Protein AF-A0A4P5Y404-F1 (afdb_monomer_lite)

Secondary structure (DSSP, 8-state):
-HHHHHHHHHHHHHHHHHHHHHHHHHHHHHTTSS-GGGS--HHHHHHHHHHHHHHHHHHHHHHHHHH-

Foldseek 3Di:
DVVVVVVCVLQVQLLVQLVVLVVVVVVCVVVVVDPPVPDDDSVVSSVVRSVVSVVVVVVVVVVVVVVD

Structure (mmCIF, N/CA/C/O backbone):
data_AF-A0A4P5Y404-F1
#
_entry.id   AF-A0A4P5Y404-F1
#
loop_
_atom_site.group_PDB
_atom_site.id
_atom_site.type_symbol
_atom_site.label_atom_id
_atom_site.label_alt_id
_atom_site.label_comp_id
_atom_site.label_asym_id
_atom_site.label_entity_id
_atom_site.label_seq_id
_atom_site.pdbx_PDB_ins_code
_atom_site.Cartn_x
_atom_site.Cartn_y
_atom_site.Cartn_z
_atom_site.occupancy
_atom_site.B_iso_or_equiv
_atom_site.auth_seq_id
_atom_site.auth_comp_id
_atom_site.auth_asym_id
_atom_site.auth_atom_id
_atom_site.pdbx_PDB_model_num
ATOM 1 N N . MET A 1 1 ? 22.684 -8.248 -7.531 1.00 59.47 1 MET A N 1
ATOM 2 C CA . MET A 1 1 ? 22.231 -7.343 -6.446 1.00 59.47 1 MET A CA 1
ATOM 3 C C . MET A 1 1 ? 21.159 -6.347 -6.896 1.00 59.47 1 MET A C 1
ATOM 5 O O . MET A 1 1 ? 20.173 -6.222 -6.185 1.00 59.47 1 MET A O 1
ATOM 9 N N . GLY A 1 2 ? 21.268 -5.698 -8.066 1.00 63.09 2 GLY A N 1
ATOM 10 C CA . GLY A 1 2 ? 20.261 -4.718 -8.528 1.00 63.09 2 GLY A CA 1
ATOM 11 C C . GLY A 1 2 ? 18.836 -5.265 -8.741 1.00 63.09 2 GLY A C 1
ATOM 12 O O . GLY A 1 2 ? 17.865 -4.591 -8.421 1.00 63.09 2 GLY A O 1
ATOM 13 N N . THR A 1 3 ? 18.690 -6.513 -9.191 1.00 65.19 3 THR A N 1
ATOM 14 C CA . THR A 1 3 ? 17.381 -7.168 -9.392 1.00 65.19 3 THR A CA 1
ATOM 15 C C . THR A 1 3 ? 16.640 -7.485 -8.089 1.00 65.19 3 THR A C 1
ATOM 17 O O . THR A 1 3 ? 15.417 -7.412 -8.051 1.00 65.19 3 THR A O 1
ATOM 20 N N . LEU A 1 4 ? 17.365 -7.770 -7.003 1.00 67.31 4 LEU A N 1
ATOM 21 C CA . LEU A 1 4 ? 16.785 -7.986 -5.670 1.00 67.31 4 LEU A CA 1
ATOM 22 C C . LEU A 1 4 ? 16.234 -6.684 -5.070 1.00 67.31 4 LEU A C 1
ATOM 24 O O . LEU A 1 4 ? 15.154 -6.684 -4.487 1.00 67.31 4 LEU A O 1
ATOM 28 N N . LEU A 1 5 ? 16.939 -5.565 -5.263 1.00 71.12 5 LEU A N 1
ATOM 29 C CA . LEU A 1 5 ? 16.483 -4.240 -4.823 1.00 71.12 5 LEU A CA 1
ATOM 30 C C . LEU A 1 5 ? 15.232 -3.782 -5.586 1.00 71.12 5 LEU A C 1
ATOM 32 O O . LEU A 1 5 ? 14.298 -3.250 -4.986 1.00 71.12 5 LEU A O 1
ATOM 36 N N . LEU A 1 6 ? 15.171 -4.054 -6.892 1.00 69.38 6 LEU A N 1
ATOM 37 C CA . LEU A 1 6 ? 13.989 -3.771 -7.712 1.00 69.38 6 LEU A CA 1
ATOM 38 C C . LEU A 1 6 ? 12.758 -4.560 -7.258 1.00 69.38 6 LEU A C 1
ATOM 40 O O . LEU A 1 6 ? 11.661 -4.012 -7.253 1.00 69.38 6 LEU A O 1
ATOM 44 N N . LEU A 1 7 ? 12.935 -5.810 -6.820 1.00 74.44 7 LEU A N 1
ATOM 45 C CA . LEU A 1 7 ? 11.837 -6.632 -6.305 1.00 74.44 7 LEU A CA 1
ATOM 46 C C . LEU A 1 7 ? 11.333 -6.153 -4.931 1.00 74.44 7 LEU A C 1
ATOM 48 O O . LEU A 1 7 ? 10.147 -6.259 -4.627 1.00 74.44 7 LEU A O 1
ATOM 52 N N . LEU A 1 8 ? 12.229 -5.601 -4.108 1.00 79.50 8 LEU A N 1
ATOM 53 C CA . LEU A 1 8 ? 11.898 -5.046 -2.793 1.00 79.50 8 LEU A CA 1
ATOM 54 C C . LEU A 1 8 ? 11.203 -3.685 -2.878 1.00 79.50 8 LEU A C 1
ATOM 56 O O . LEU A 1 8 ? 10.426 -3.342 -1.994 1.00 79.50 8 LEU A O 1
ATOM 60 N N . THR A 1 9 ? 11.442 -2.921 -3.942 1.00 80.38 9 THR A N 1
ATOM 61 C CA . THR A 1 9 ? 10.873 -1.576 -4.126 1.00 80.38 9 THR A CA 1
ATOM 62 C C . THR A 1 9 ? 9.333 -1.552 -4.036 1.00 80.38 9 THR A C 1
ATOM 64 O O . THR A 1 9 ? 8.807 -0.768 -3.242 1.00 80.38 9 THR A O 1
ATOM 67 N N . PRO A 1 10 ? 8.577 -2.415 -4.749 1.00 83.50 10 PRO A N 1
ATOM 68 C CA . PRO A 1 10 ? 7.119 -2.446 -4.632 1.00 83.50 10 PRO 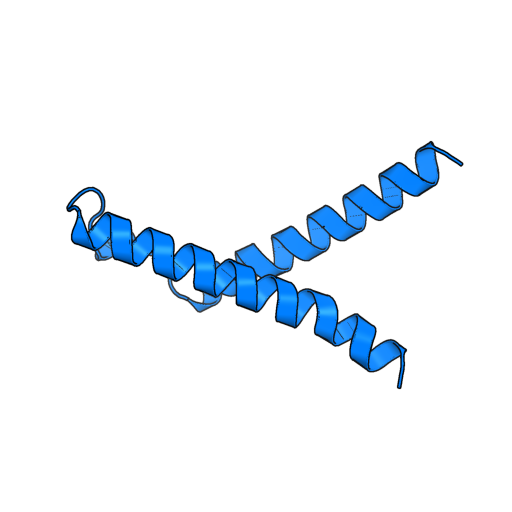A CA 1
ATOM 69 C C . PRO A 1 10 ? 6.624 -2.978 -3.283 1.00 83.50 10 PRO A C 1
ATOM 71 O O . PRO A 1 10 ? 5.580 -2.541 -2.804 1.00 83.50 10 PRO A O 1
ATOM 74 N N . LEU A 1 11 ? 7.382 -3.868 -2.636 1.00 85.06 11 LEU A N 1
ATOM 75 C CA . LEU A 1 11 ? 7.082 -4.356 -1.287 1.00 85.06 11 LEU A CA 1
ATOM 76 C C . LEU A 1 11 ? 7.207 -3.238 -0.246 1.00 85.06 11 LEU A C 1
ATOM 78 O O . LEU A 1 11 ? 6.303 -3.049 0.564 1.00 85.06 11 LEU A O 1
ATOM 82 N N . VAL A 1 12 ? 8.290 -2.461 -0.299 1.00 87.44 12 VAL A N 1
ATOM 83 C CA . VAL A 1 12 ? 8.520 -1.318 0.597 1.00 87.44 12 VAL A CA 1
ATOM 84 C C . VAL A 1 12 ? 7.501 -0.207 0.331 1.00 87.44 12 VAL A C 1
ATOM 86 O O . VAL A 1 12 ? 6.928 0.335 1.275 1.00 87.44 12 VAL A O 1
ATOM 89 N N . GLY A 1 13 ? 7.211 0.092 -0.940 1.00 86.50 13 GLY A N 1
ATOM 90 C CA . GLY A 1 13 ? 6.188 1.072 -1.313 1.00 86.50 13 GLY A CA 1
ATOM 91 C C . GLY A 1 13 ? 4.784 0.666 -0.855 1.00 86.50 13 GLY A C 1
ATOM 92 O O . GLY A 1 13 ? 4.046 1.482 -0.302 1.00 86.50 13 GLY A O 1
ATOM 93 N N . GLY A 1 14 ? 4.427 -0.610 -1.019 1.00 87.81 14 GLY A N 1
ATOM 94 C CA . GLY A 1 14 ? 3.149 -1.144 -0.555 1.00 87.81 14 GLY A CA 1
ATOM 95 C C . GLY A 1 14 ? 3.029 -1.160 0.968 1.00 87.81 14 GLY A C 1
ATOM 96 O O . GLY A 1 14 ? 1.974 -0.812 1.495 1.00 87.81 14 GLY A O 1
ATOM 97 N N . LEU A 1 15 ? 4.117 -1.477 1.679 1.00 89.06 15 LEU A N 1
ATOM 98 C CA . LEU A 1 15 ? 4.181 -1.404 3.140 1.00 89.06 15 LEU A CA 1
ATOM 99 C C . 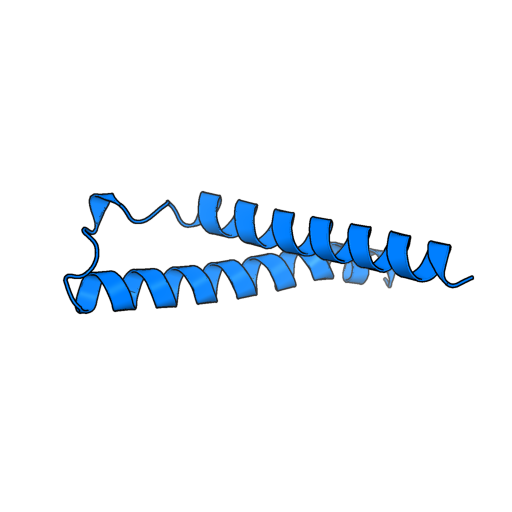LEU A 1 15 ? 3.965 0.024 3.646 1.00 89.06 15 LEU A C 1
ATOM 101 O O . LEU A 1 15 ? 3.172 0.236 4.562 1.00 89.06 15 LEU A O 1
ATOM 105 N N . PHE A 1 16 ? 4.622 1.004 3.027 1.00 90.75 16 PHE A N 1
ATOM 106 C CA . PHE A 1 16 ? 4.442 2.410 3.374 1.00 90.75 16 PHE A CA 1
ATOM 107 C C . PHE A 1 16 ? 2.983 2.854 3.197 1.00 90.75 16 PHE A C 1
ATOM 109 O O . PHE A 1 16 ? 2.393 3.422 4.115 1.00 90.75 16 PHE A O 1
ATOM 116 N N . 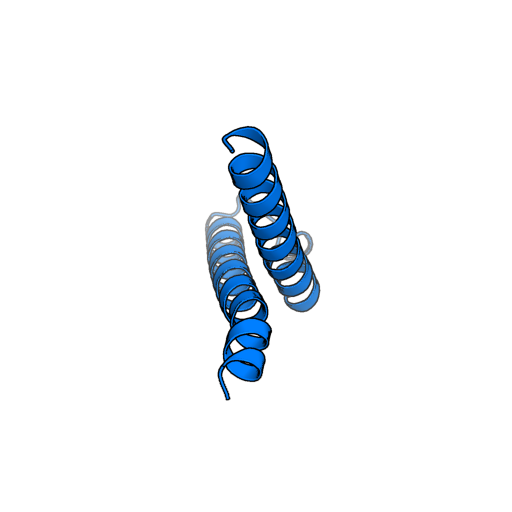LEU A 1 17 ? 2.362 2.528 2.058 1.00 89.56 17 LEU A N 1
ATOM 117 C CA . LEU A 1 17 ? 0.952 2.843 1.806 1.00 89.56 17 LEU A CA 1
ATOM 118 C C . LEU A 1 17 ? 0.008 2.166 2.804 1.00 89.56 17 LEU A C 1
ATOM 120 O O . LEU A 1 17 ? -0.947 2.795 3.256 1.00 89.56 17 LEU A O 1
ATOM 124 N N . ALA A 1 18 ? 0.281 0.917 3.178 1.00 88.31 18 ALA A N 1
ATOM 125 C CA . ALA A 1 18 ? -0.518 0.193 4.160 1.00 88.31 18 ALA A CA 1
ATOM 126 C C . ALA A 1 18 ? -0.457 0.841 5.547 1.00 88.31 18 ALA A C 1
ATOM 128 O O . ALA A 1 18 ? -1.487 0.978 6.205 1.00 88.31 18 ALA A O 1
ATOM 129 N N . LEU A 1 19 ? 0.730 1.284 5.976 1.00 90.81 19 LEU A N 1
ATOM 130 C CA . LEU A 1 19 ? 0.911 2.012 7.235 1.00 90.81 19 LEU A CA 1
ATOM 131 C C . LEU A 1 19 ? 0.177 3.357 7.220 1.00 90.81 19 LEU A C 1
ATOM 133 O O . LEU A 1 19 ? -0.506 3.692 8.187 1.00 90.81 19 LEU A O 1
ATOM 137 N N . VAL A 1 20 ? 0.261 4.101 6.114 1.00 92.00 20 VAL A N 1
ATOM 138 C CA . VAL A 1 20 ? -0.469 5.367 5.945 1.00 92.00 20 VAL A CA 1
ATOM 139 C C . VAL A 1 20 ? -1.979 5.134 5.997 1.00 92.00 20 VAL A C 1
ATOM 141 O O . VAL A 1 20 ? -2.684 5.844 6.711 1.00 92.00 20 VAL A O 1
ATOM 144 N N . GLN A 1 21 ? -2.491 4.118 5.300 1.00 87.94 21 GLN A N 1
ATOM 145 C CA . GLN A 1 21 ? -3.912 3.773 5.352 1.00 87.94 21 GLN A CA 1
ATOM 146 C C . GLN A 1 21 ? -4.344 3.376 6.763 1.00 87.94 21 GLN A C 1
ATOM 148 O O . GLN A 1 21 ? -5.371 3.855 7.234 1.00 87.94 21 GLN A O 1
ATOM 153 N N . LEU A 1 22 ? -3.554 2.557 7.459 1.00 88.06 22 LEU A N 1
ATOM 154 C CA . LEU A 1 22 ? -3.840 2.159 8.834 1.00 88.06 22 LEU A CA 1
A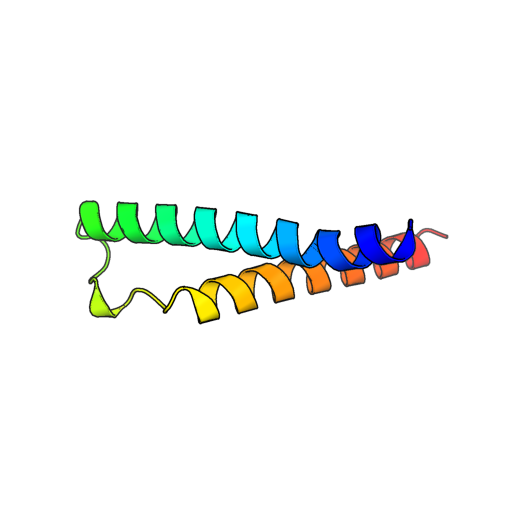TOM 155 C C . LEU A 1 22 ? -3.893 3.371 9.778 1.00 88.06 22 LEU A C 1
ATOM 157 O O . LEU A 1 22 ? -4.782 3.446 10.627 1.00 88.06 22 LEU A O 1
ATOM 161 N N . ALA A 1 23 ? -2.991 4.342 9.605 1.00 89.12 23 ALA A N 1
ATOM 162 C CA . ALA A 1 23 ? -3.006 5.592 10.361 1.00 89.12 23 ALA A CA 1
ATOM 163 C C . ALA A 1 23 ? -4.277 6.414 10.082 1.00 89.12 23 ALA A C 1
ATOM 165 O O . ALA A 1 23 ? -4.912 6.899 11.019 1.00 89.12 23 ALA A O 1
ATOM 166 N N . ILE A 1 24 ? -4.697 6.511 8.815 1.00 89.88 24 ILE A N 1
ATOM 167 C CA . ILE A 1 24 ? -5.940 7.190 8.416 1.00 89.88 24 ILE A CA 1
ATOM 168 C C . ILE A 1 24 ? -7.162 6.499 9.035 1.00 89.88 24 ILE A C 1
ATOM 170 O O . ILE A 1 24 ? -8.004 7.171 9.628 1.00 89.88 24 ILE A O 1
ATOM 174 N N . TYR A 1 25 ? -7.255 5.169 8.950 1.00 86.75 25 TYR A N 1
ATOM 175 C CA . TYR A 1 25 ? -8.354 4.411 9.555 1.00 86.75 25 TYR A CA 1
ATOM 176 C C . TYR A 1 25 ? -8.389 4.589 11.074 1.00 86.75 25 TYR A C 1
ATOM 178 O O . TYR A 1 25 ? -9.447 4.876 11.625 1.00 86.75 25 TYR A O 1
ATOM 186 N N . SER A 1 26 ? -7.236 4.515 11.742 1.00 85.50 26 SER A N 1
ATOM 187 C CA . SER A 1 26 ? -7.129 4.734 13.191 1.00 85.50 26 SER A CA 1
ATOM 188 C C . SER A 1 26 ? -7.604 6.132 13.595 1.00 85.50 26 SER A C 1
ATOM 190 O O . SER A 1 26 ? -8.335 6.286 14.572 1.00 85.50 26 SER A O 1
ATOM 192 N N . PHE A 1 27 ? -7.254 7.156 12.812 1.00 89.00 27 PHE A N 1
ATOM 193 C CA . PHE A 1 27 ? -7.715 8.526 13.031 1.00 89.00 27 PHE A CA 1
ATOM 194 C C . PHE A 1 27 ? -9.232 8.682 12.816 1.00 89.00 27 PHE A C 1
ATOM 196 O O . PHE A 1 27 ? -9.918 9.351 13.593 1.00 89.00 27 PHE A O 1
ATOM 203 N N . LEU A 1 28 ? -9.788 8.041 11.786 1.00 87.12 28 LEU A N 1
ATOM 204 C CA . LEU A 1 28 ? -11.225 8.077 11.494 1.00 87.12 28 LEU A CA 1
ATOM 205 C C . LEU A 1 28 ? -12.061 7.333 12.545 1.00 87.12 28 LEU A C 1
ATOM 207 O O . LEU A 1 28 ? -13.155 7.782 12.891 1.00 87.12 28 LEU A O 1
ATOM 211 N N . VAL A 1 29 ? -11.527 6.242 13.094 1.00 88.75 29 VAL A N 1
ATOM 212 C CA . VAL A 1 29 ? -12.124 5.543 14.238 1.00 88.75 29 VAL A CA 1
ATOM 213 C C . VAL A 1 29 ? -12.067 6.425 15.489 1.00 88.75 29 VAL A C 1
ATOM 215 O O . VAL A 1 29 ? -13.083 6.605 16.154 1.00 88.75 29 VAL A O 1
ATOM 218 N N . GLY A 1 30 ? -10.927 7.068 15.768 1.00 85.31 30 GLY A N 1
ATOM 219 C CA . GLY A 1 30 ? -10.778 7.986 16.906 1.00 85.31 30 GLY A CA 1
ATOM 220 C C . GLY A 1 30 ? -11.696 9.215 16.849 1.00 85.31 30 GLY A C 1
ATOM 221 O O . GLY A 1 30 ? -12.092 9.745 17.883 1.00 85.31 30 GLY A O 1
ATOM 222 N N . THR A 1 31 ? -12.095 9.644 15.650 1.00 88.50 31 THR A N 1
ATOM 223 C CA . THR A 1 31 ? -13.049 10.747 15.439 1.00 88.50 31 THR A CA 1
ATOM 224 C C . THR A 1 31 ? -14.511 10.285 15.365 1.00 88.50 31 THR A C 1
ATOM 226 O O . THR A 1 31 ? -15.379 11.089 15.021 1.00 88.50 31 THR A O 1
ATOM 229 N N . ASN A 1 32 ? -14.806 9.014 15.685 1.00 81.94 32 ASN A N 1
ATOM 230 C CA . ASN A 1 32 ? -16.136 8.389 15.578 1.00 81.94 32 ASN A CA 1
ATOM 231 C C . ASN A 1 32 ? -16.779 8.511 14.180 1.00 81.94 32 ASN A C 1
ATOM 233 O O . ASN A 1 32 ? -17.996 8.404 14.028 1.00 81.94 32 ASN A O 1
ATOM 237 N N . ARG A 1 33 ? -15.972 8.738 13.137 1.00 82.44 33 ARG A N 1
ATOM 238 C CA . ARG A 1 33 ? -16.431 8.821 11.742 1.00 82.44 33 ARG A CA 1
ATOM 239 C C . ARG A 1 33 ? -16.583 7.438 11.106 1.00 82.44 33 ARG A C 1
ATOM 241 O O . ARG A 1 33 ? -17.262 7.319 10.093 1.00 82.44 33 ARG A O 1
ATOM 248 N N . LEU A 1 34 ? -15.947 6.421 11.688 1.00 82.81 34 LEU A N 1
ATOM 249 C CA . LEU A 1 34 ? -15.938 5.029 11.240 1.00 82.81 34 LEU A CA 1
ATOM 250 C C . LEU A 1 34 ? -16.007 4.092 12.448 1.00 82.81 34 LEU A C 1
ATOM 252 O O . LEU A 1 34 ? -15.410 4.375 13.487 1.00 82.81 34 LEU A O 1
ATOM 256 N N . LYS A 1 35 ? -16.721 2.972 12.310 1.00 80.56 35 LYS A N 1
ATOM 257 C CA . LYS A 1 35 ? -16.714 1.910 13.320 1.00 80.56 35 LYS A CA 1
ATOM 258 C C . LYS A 1 35 ? -15.466 1.051 13.143 1.00 80.56 35 LYS A C 1
ATOM 260 O O . LYS A 1 35 ? -14.985 0.866 12.029 1.00 80.56 35 LYS A O 1
ATOM 265 N N . ALA A 1 36 ? -14.951 0.511 14.246 1.00 75.50 36 ALA A N 1
ATOM 266 C CA . ALA A 1 36 ? -13.786 -0.374 14.218 1.00 75.50 36 ALA A CA 1
ATOM 267 C C . ALA A 1 36 ? -14.022 -1.627 13.351 1.00 75.50 36 ALA A C 1
ATOM 269 O O . ALA A 1 36 ? -13.085 -2.117 12.728 1.00 75.50 36 ALA A O 1
ATOM 270 N N . ASP A 1 37 ? -15.275 -2.079 13.249 1.00 79.12 37 ASP A N 1
ATOM 271 C CA . ASP A 1 37 ? -15.680 -3.230 12.433 1.00 79.12 37 ASP A CA 1
ATOM 272 C C . ASP A 1 37 ? -15.525 -2.987 10.921 1.00 79.12 37 ASP A C 1
ATOM 274 O O . ASP A 1 37 ? -15.392 -3.936 10.151 1.00 79.12 37 ASP A O 1
ATOM 278 N N . ASP A 1 38 ? -15.494 -1.721 10.492 1.00 77.69 38 ASP A N 1
ATOM 279 C CA . ASP A 1 38 ? -15.321 -1.338 9.087 1.00 77.69 38 ASP A CA 1
ATOM 280 C C . ASP A 1 38 ? -13.839 -1.210 8.688 1.00 77.69 38 ASP A C 1
ATOM 282 O O . ASP A 1 38 ? -13.529 -0.920 7.528 1.00 77.69 38 ASP A O 1
ATOM 286 N N . VAL A 1 39 ? -12.899 -1.391 9.629 1.00 79.19 39 VAL A N 1
ATOM 287 C CA . VAL A 1 39 ? -11.466 -1.284 9.338 1.00 79.19 39 VAL A CA 1
ATOM 288 C C . VAL A 1 39 ? -10.984 -2.578 8.675 1.00 79.19 39 VAL A C 1
ATOM 290 O O . VAL A 1 39 ? -10.972 -3.637 9.305 1.00 79.19 39 VAL A O 1
ATOM 293 N N . PRO A 1 40 ? -10.538 -2.528 7.409 1.00 81.19 40 PRO A N 1
ATOM 294 C CA . PRO A 1 40 ? -10.009 -3.705 6.738 1.00 81.19 40 PRO A CA 1
ATOM 295 C C . PRO A 1 40 ? -8.728 -4.207 7.415 1.00 81.19 40 PRO A C 1
ATOM 297 O O . PRO A 1 40 ? -7.881 -3.427 7.853 1.00 81.19 40 PRO A O 1
ATOM 300 N N . PHE A 1 41 ? -8.558 -5.531 7.437 1.00 86.00 41 PHE A N 1
ATOM 301 C CA . PHE A 1 41 ? -7.370 -6.174 7.993 1.00 86.00 41 PHE A CA 1
ATOM 302 C C . PHE A 1 41 ? -6.078 -5.652 7.342 1.00 86.00 41 PHE A C 1
ATOM 304 O O . PHE A 1 41 ? -6.028 -5.410 6.133 1.00 86.00 41 PHE A O 1
ATOM 311 N N . PHE A 1 42 ? -5.000 -5.551 8.125 1.00 81.88 42 PHE A N 1
ATOM 312 C CA . PHE A 1 42 ? -3.714 -5.022 7.660 1.00 81.88 42 PHE A CA 1
ATOM 313 C C . PHE A 1 42 ? -3.173 -5.739 6.417 1.00 81.88 42 PHE A C 1
ATOM 315 O O . PHE A 1 42 ? -2.668 -5.094 5.506 1.00 81.88 42 PHE A O 1
ATOM 322 N N . GLY A 1 43 ? -3.336 -7.061 6.322 1.00 83.38 43 GLY A N 1
ATOM 323 C CA . GLY A 1 43 ? -2.953 -7.816 5.124 1.00 83.38 43 GLY A CA 1
ATOM 324 C C . GLY A 1 43 ? -3.707 -7.380 3.860 1.00 83.38 43 GLY A C 1
ATOM 325 O O . GLY A 1 43 ? -3.115 -7.327 2.785 1.00 83.38 43 GLY A O 1
ATOM 326 N N . LEU A 1 44 ? -4.982 -6.991 3.982 1.00 87.69 44 LEU A N 1
ATOM 327 C CA . LEU A 1 44 ? -5.763 -6.452 2.865 1.00 87.69 44 LEU A CA 1
ATOM 328 C C . LEU A 1 44 ? -5.292 -5.039 2.492 1.00 87.69 44 LEU A C 1
ATOM 330 O O . LEU A 1 44 ? -5.199 -4.717 1.309 1.00 87.69 44 LEU A O 1
ATOM 334 N N . LEU A 1 45 ? -4.952 -4.212 3.485 1.00 86.19 45 LEU A N 1
ATOM 335 C CA . LEU A 1 45 ? -4.341 -2.895 3.269 1.00 86.19 45 LEU A CA 1
ATOM 336 C C . LEU A 1 45 ? -2.992 -3.016 2.549 1.00 86.19 45 LEU A C 1
ATOM 338 O O . LEU A 1 45 ? -2.757 -2.324 1.561 1.00 86.19 45 LEU A O 1
ATOM 342 N N . LEU A 1 46 ? -2.147 -3.958 2.977 1.00 86.31 46 LEU A N 1
ATOM 343 C CA . LEU A 1 46 ? -0.867 -4.271 2.342 1.00 86.31 46 LEU A CA 1
ATOM 344 C C . LEU A 1 46 ? -1.053 -4.706 0.894 1.00 86.31 46 LEU A C 1
ATOM 346 O O . LEU A 1 46 ? -0.401 -4.167 0.003 1.00 86.31 46 LEU A O 1
ATOM 350 N N . PHE A 1 47 ? -1.977 -5.633 0.645 1.00 88.94 47 PHE A N 1
ATOM 351 C CA . PHE A 1 47 ? -2.280 -6.084 -0.706 1.00 88.94 47 PHE A CA 1
ATOM 352 C C . PHE A 1 47 ? -2.740 -4.927 -1.599 1.00 88.94 47 PHE A C 1
ATOM 354 O O . PHE A 1 47 ? -2.233 -4.773 -2.707 1.00 88.94 47 PHE A O 1
ATOM 361 N N . ARG A 1 48 ? -3.642 -4.065 -1.108 1.00 88.38 48 ARG A N 1
ATOM 362 C CA . ARG A 1 48 ? -4.098 -2.876 -1.846 1.00 88.38 48 ARG A CA 1
ATOM 363 C C . ARG A 1 48 ? -2.958 -1.896 -2.109 1.00 88.38 48 ARG A C 1
ATOM 365 O O . ARG A 1 48 ? -2.868 -1.384 -3.220 1.00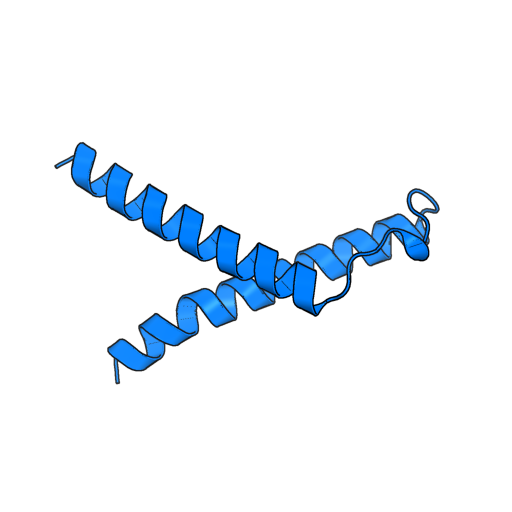 88.38 48 ARG A O 1
ATOM 372 N N . GLY A 1 49 ? -2.090 -1.662 -1.126 1.00 85.69 49 GLY A N 1
ATOM 373 C CA . GLY A 1 49 ? -0.907 -0.814 -1.262 1.00 85.69 49 GLY A CA 1
ATOM 374 C C . GLY A 1 49 ? 0.058 -1.343 -2.321 1.00 85.69 49 GLY A C 1
ATOM 375 O O . GLY A 1 49 ? 0.429 -0.611 -3.233 1.00 85.69 49 GLY A O 1
ATOM 376 N N . VAL A 1 50 ? 0.414 -2.629 -2.261 1.00 88.44 50 VAL A N 1
ATOM 377 C CA . VAL A 1 50 ? 1.289 -3.277 -3.251 1.00 88.44 50 VAL A CA 1
ATOM 378 C C . VAL A 1 50 ? 0.650 -3.249 -4.642 1.00 88.44 50 VAL A C 1
ATOM 380 O O . VAL A 1 50 ? 1.303 -2.844 -5.602 1.00 88.44 50 VAL A O 1
ATOM 383 N N . ALA A 1 51 ? -0.632 -3.605 -4.762 1.00 88.56 51 ALA A N 1
ATOM 384 C CA . ALA A 1 51 ? -1.358 -3.574 -6.030 1.00 88.56 51 ALA A CA 1
ATOM 385 C C . ALA A 1 51 ? -1.385 -2.166 -6.648 1.00 88.56 51 ALA A C 1
ATOM 387 O O . ALA A 1 51 ? -1.191 -2.026 -7.853 1.00 88.56 51 ALA A O 1
ATOM 388 N N . LEU A 1 52 ? -1.553 -1.121 -5.829 1.00 86.88 52 LEU A N 1
ATOM 389 C CA . LEU A 1 52 ? -1.467 0.275 -6.266 1.00 86.88 52 LEU A CA 1
ATOM 390 C C . LEU A 1 52 ? -0.082 0.627 -6.803 1.00 86.88 52 LEU A C 1
ATOM 392 O O . LEU A 1 52 ? 0.016 1.245 -7.858 1.00 86.88 52 LEU A O 1
ATOM 396 N N . VAL A 1 53 ? 0.984 0.217 -6.115 1.00 88.25 53 VAL A N 1
ATOM 397 C CA . VAL A 1 53 ? 2.358 0.471 -6.574 1.00 88.25 53 VAL A CA 1
ATOM 398 C C . VAL A 1 53 ? 2.631 -0.237 -7.900 1.00 88.25 53 VAL A C 1
ATOM 400 O O . VAL A 1 53 ? 3.201 0.369 -8.805 1.00 88.25 53 VAL A O 1
ATOM 403 N N . PHE A 1 54 ? 2.172 -1.480 -8.060 1.00 87.38 54 PHE A N 1
ATOM 404 C CA . PHE A 1 54 ? 2.262 -2.192 -9.337 1.00 87.38 54 PHE A CA 1
ATOM 405 C C . PHE A 1 54 ? 1.453 -1.507 -10.442 1.00 87.38 54 PHE A C 1
ATOM 407 O O . PHE A 1 54 ? 1.964 -1.343 -11.548 1.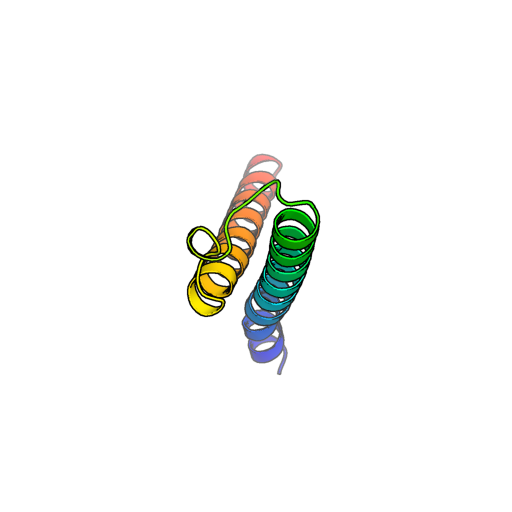00 87.38 54 PHE A O 1
ATOM 414 N N . ALA A 1 55 ? 0.227 -1.065 -10.155 1.00 88.56 55 ALA A N 1
ATOM 415 C CA . ALA A 1 55 ? -0.614 -0.362 -11.122 1.00 88.56 55 ALA A CA 1
ATOM 416 C C . ALA A 1 55 ? 0.007 0.974 -11.560 1.00 88.56 55 ALA A C 1
ATOM 418 O O . ALA A 1 55 ? 0.049 1.270 -12.751 1.00 88.56 55 ALA A O 1
ATOM 419 N N . LEU A 1 56 ? 0.548 1.753 -10.618 1.00 87.56 56 LEU A N 1
ATOM 420 C CA . LEU A 1 56 ? 1.259 3.001 -10.906 1.00 87.56 56 LEU A CA 1
ATOM 421 C C . LEU A 1 56 ? 2.544 2.751 -11.700 1.00 87.56 56 LEU A C 1
ATOM 423 O O . LEU A 1 56 ? 2.823 3.478 -12.650 1.00 87.56 56 LEU A O 1
ATOM 427 N N . GLY A 1 57 ? 3.297 1.703 -11.357 1.00 86.25 57 GLY A N 1
ATOM 428 C CA . GLY A 1 57 ? 4.481 1.290 -12.109 1.00 86.25 57 GLY A CA 1
ATOM 429 C C . GLY A 1 57 ? 4.146 0.887 -13.547 1.00 86.25 57 GLY A C 1
ATOM 430 O O . GLY A 1 57 ? 4.816 1.326 -14.479 1.00 86.25 57 GLY A O 1
ATOM 431 N N . ALA A 1 58 ? 3.074 0.116 -13.743 1.00 86.31 58 ALA A N 1
ATOM 432 C CA . ALA A 1 58 ? 2.596 -0.280 -15.064 1.00 86.31 58 ALA A CA 1
ATOM 433 C C . ALA A 1 58 ? 2.105 0.926 -15.881 1.00 86.31 58 ALA A C 1
ATOM 435 O O . ALA A 1 58 ? 2.497 1.076 -17.035 1.00 86.31 58 ALA A O 1
ATOM 436 N N . LEU A 1 59 ? 1.315 1.824 -15.282 1.00 87.31 59 LEU A N 1
ATOM 437 C CA . LEU A 1 59 ? 0.865 3.057 -15.935 1.00 87.31 59 LEU A CA 1
ATOM 438 C C . LEU A 1 59 ? 2.038 3.966 -16.312 1.00 87.31 59 LEU A C 1
ATOM 440 O O . LEU A 1 59 ? 2.062 4.491 -17.420 1.00 87.31 59 LEU A O 1
ATOM 444 N N . GLY A 1 60 ? 3.028 4.118 -15.430 1.00 86.31 60 GLY A N 1
ATOM 445 C CA . GLY A 1 60 ? 4.242 4.882 -15.712 1.00 86.31 60 GLY A CA 1
ATOM 446 C C . GLY A 1 60 ? 5.051 4.287 -16.868 1.00 86.31 60 GLY A C 1
ATOM 447 O O . GLY A 1 60 ? 5.499 5.023 -17.746 1.00 86.31 60 GLY A O 1
ATOM 448 N N . ALA A 1 61 ? 5.184 2.959 -16.918 1.00 85.56 61 ALA A N 1
ATOM 449 C CA . ALA A 1 61 ? 5.850 2.267 -18.020 1.00 85.56 61 ALA A CA 1
ATOM 450 C C . ALA A 1 61 ? 5.103 2.451 -19.353 1.00 85.56 61 ALA A C 1
ATOM 452 O O . ALA A 1 61 ? 5.729 2.744 -20.371 1.00 85.56 61 ALA A O 1
ATOM 453 N N . VAL A 1 62 ? 3.771 2.342 -19.344 1.00 84.81 62 VAL A N 1
ATOM 454 C CA . VAL A 1 62 ? 2.925 2.567 -20.528 1.00 84.81 62 VAL A CA 1
ATOM 455 C C . VAL A 1 62 ? 3.003 4.023 -20.994 1.00 84.81 62 VAL A C 1
ATOM 457 O O . VAL A 1 62 ? 3.186 4.271 -22.183 1.00 84.81 62 VAL A O 1
ATOM 460 N N . ALA A 1 63 ? 2.925 4.992 -20.080 1.00 84.69 63 ALA A N 1
ATOM 461 C CA . ALA A 1 63 ? 3.012 6.413 -20.409 1.00 84.69 63 ALA A CA 1
ATOM 462 C C . ALA A 1 63 ? 4.368 6.778 -21.029 1.00 84.69 63 ALA A C 1
ATOM 464 O O . ALA A 1 63 ? 4.411 7.475 -22.039 1.00 84.69 63 ALA A O 1
ATOM 465 N N . MET A 1 64 ? 5.475 6.263 -20.481 1.00 83.19 64 MET A N 1
ATOM 466 C CA . MET A 1 64 ? 6.796 6.453 -21.087 1.00 83.19 64 MET A CA 1
ATOM 467 C C . MET A 1 64 ? 6.924 5.781 -22.455 1.00 83.19 64 MET A C 1
ATOM 469 O O . MET A 1 64 ? 7.645 6.290 -23.309 1.00 83.19 64 MET A O 1
ATOM 473 N N . HIS A 1 65 ? 6.234 4.660 -22.678 1.00 79.12 65 HIS A N 1
ATOM 474 C CA . HIS A 1 65 ? 6.233 4.010 -23.981 1.00 79.12 65 HIS A CA 1
ATOM 475 C C . HIS A 1 65 ? 5.439 4.797 -25.034 1.00 79.12 65 HIS A C 1
ATOM 477 O O . HIS A 1 65 ? 5.846 4.799 -26.185 1.00 79.12 65 HIS A O 1
ATOM 483 N N . LEU A 1 66 ? 4.356 5.480 -24.649 1.00 73.50 66 LEU A N 1
ATOM 484 C CA . LEU A 1 66 ? 3.531 6.302 -25.547 1.00 73.50 66 LEU A CA 1
ATOM 485 C C . LEU A 1 66 ? 4.170 7.650 -25.923 1.00 73.50 66 LEU A C 1
ATOM 487 O O . LEU A 1 66 ? 3.803 8.237 -26.934 1.00 73.50 66 LEU A O 1
ATOM 491 N N . ILE A 1 67 ? 5.081 8.162 -25.092 1.00 70.81 67 ILE A N 1
ATOM 492 C CA . ILE A 1 67 ? 5.804 9.425 -25.331 1.00 70.81 67 ILE A CA 1
ATOM 493 C C . ILE A 1 67 ? 7.037 9.209 -26.233 1.00 70.81 67 ILE A C 1
ATOM 495 O O . ILE A 1 67 ? 7.592 10.174 -26.759 1.00 70.81 67 ILE A O 1
ATOM 499 N N . ARG A 1 68 ? 7.468 7.956 -26.407 1.00 51.78 68 ARG A N 1
ATOM 500 C CA . ARG A 1 68 ? 8.622 7.564 -27.219 1.00 51.78 68 ARG A CA 1
ATOM 501 C C . ARG A 1 68 ? 8.196 7.091 -28.602 1.00 51.78 68 ARG A C 1
ATOM 503 O O . ARG A 1 68 ? 8.941 7.410 -29.553 1.00 51.78 68 ARG A O 1
#

pLDDT: mean 82.89, std 7.95, range [51.78, 92.0]

Radius of gyration: 15.59 Å; chains: 1; bounding box: 39×19×44 Å

Sequence (68 aa):
MGTLLLLLTPLVGGLFLALVQLAIYSFLVGTNRLKADDVPFFGLLLFRGVALVFALGALGAVAMHLIR